Protein AF-A0A1W9NUW5-F1 (afdb_monomer)

Radius of gyration: 18.53 Å; Cα contacts (8 Å, |Δi|>4): 89; chains: 1; bounding box: 36×51×46 Å

Mean predicted aligned error: 12.3 Å

pLDDT: mean 70.58, std 13.92, range [40.41, 93.88]

Solvent-accessible surface area (backbone atoms only — not comparable to full-atom values): 6354 Å² total; per-residue (Å²): 128,76,72,64,63,58,58,62,62,62,68,69,67,74,66,79,78,52,68,75,51,74,31,86,47,66,66,66,43,53,53,49,25,62,75,69,74,33,52,78,46,84,43,79,45,51,102,83,40,64,66,49,54,47,42,49,64,60,48,61,60,28,67,76,45,25,63,71,45,46,71,37,42,37,35,51,39,73,73,68,92,64,52,75,67,55,50,50,52,48,50,54,56,45,51,74,75,39,84,71,80,74,87,128

Foldseek 3Di:
DVPVVVVVVVVVPPPPPQAAAEDADDVVQLVVCVVLVAAEDEDADEPPDPVSVCCVVPPSVDVVNSVVCRRHHYYDHDHDDDDPVNVVVVVVVVCVVDVPPDDD

Structure (mmCIF, N/CA/C/O backbone):
data_AF-A0A1W9NUW5-F1
#
_entry.id   AF-A0A1W9NUW5-F1
#
loop_
_atom_site.group_PDB
_atom_site.id
_atom_site.type_symbol
_atom_site.label_atom_id
_atom_site.label_alt_id
_atom_site.label_comp_id
_atom_site.label_asym_id
_atom_site.label_entity_id
_atom_site.label_seq_id
_atom_site.pdbx_PDB_ins_code
_atom_site.Cartn_x
_atom_site.Cartn_y
_atom_site.Cartn_z
_atom_site.occupancy
_atom_site.B_iso_or_equiv
_atom_site.auth_seq_id
_atom_site.auth_comp_id
_atom_site.auth_asym_id
_atom_site.auth_atom_id
_atom_site.pdbx_PDB_model_n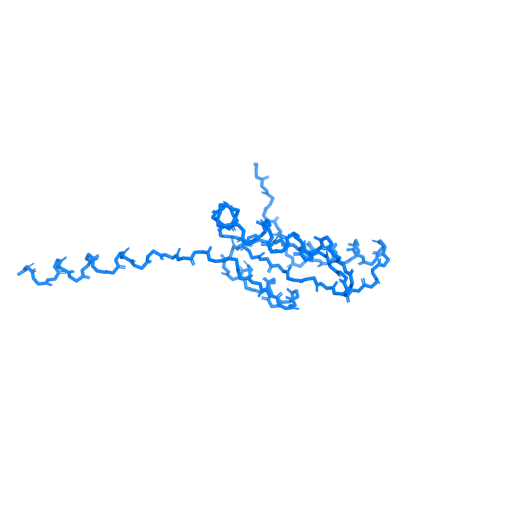um
ATOM 1 N N . MET A 1 1 ? -24.259 30.746 31.000 1.00 48.03 1 MET A N 1
ATOM 2 C CA . MET A 1 1 ? -24.258 29.376 30.432 1.00 48.03 1 MET A CA 1
ATOM 3 C C . MET A 1 1 ? -24.416 29.299 28.899 1.00 48.03 1 MET A C 1
ATOM 5 O O . MET A 1 1 ? -24.442 28.199 28.379 1.00 48.03 1 MET A O 1
ATOM 9 N N . LYS A 1 2 ? -24.437 30.416 28.140 1.00 49.69 2 LYS A N 1
ATOM 10 C CA . LYS A 1 2 ? -24.535 30.404 26.656 1.00 49.69 2 LYS A CA 1
ATOM 11 C C . LYS A 1 2 ? -23.191 30.384 25.898 1.00 49.69 2 LYS A C 1
ATOM 13 O O . LYS A 1 2 ? -23.178 30.197 24.690 1.00 49.69 2 LYS A O 1
ATOM 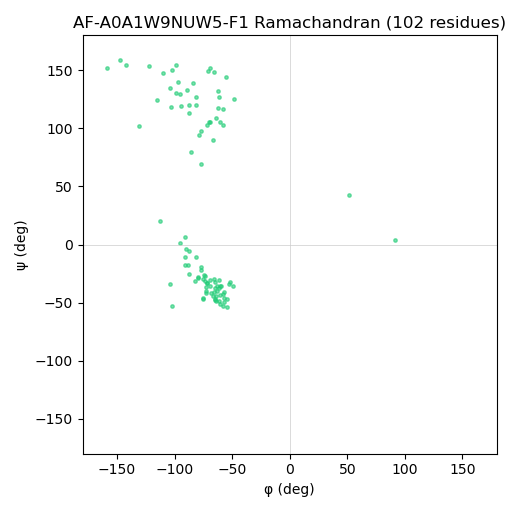18 N N . LYS A 1 3 ? -22.062 30.601 26.590 1.00 50.38 3 LYS A N 1
ATOM 19 C CA . LYS A 1 3 ? -20.719 30.660 25.972 1.00 50.38 3 LYS A CA 1
ATOM 20 C C . LYS A 1 3 ? -20.045 29.284 25.857 1.00 50.38 3 LYS A C 1
ATOM 22 O O . LYS A 1 3 ? -19.236 29.077 24.967 1.00 50.38 3 LYS A O 1
ATOM 27 N N . ILE A 1 4 ? -20.416 28.339 26.727 1.00 56.91 4 ILE A N 1
ATOM 28 C CA . ILE A 1 4 ? -19.836 26.983 26.770 1.00 56.91 4 ILE A CA 1
ATOM 29 C C . ILE A 1 4 ? -20.503 26.072 25.725 1.00 56.91 4 ILE A C 1
ATOM 31 O O . ILE A 1 4 ? -19.847 25.225 25.126 1.00 56.91 4 ILE A O 1
ATOM 35 N N . THR A 1 5 ? -21.783 26.307 25.421 1.00 55.75 5 THR A N 1
ATOM 36 C CA . THR A 1 5 ? -22.533 25.548 24.409 1.00 55.75 5 THR A CA 1
ATOM 37 C C . THR A 1 5 ? -22.007 25.761 22.988 1.00 55.75 5 THR A C 1
ATOM 39 O O . THR A 1 5 ? -22.064 24.839 22.185 1.00 55.75 5 THR A O 1
ATOM 42 N N . ALA A 1 6 ? -21.439 26.931 22.675 1.00 55.81 6 ALA A N 1
ATOM 43 C CA . ALA A 1 6 ? -20.853 27.196 21.357 1.00 55.81 6 ALA A CA 1
ATOM 44 C C . ALA A 1 6 ? -19.506 26.474 21.143 1.00 55.81 6 ALA A C 1
ATOM 46 O O . ALA A 1 6 ? -19.200 26.059 20.028 1.00 55.81 6 ALA A O 1
ATOM 47 N N . ALA A 1 7 ? -18.722 26.270 22.207 1.00 56.19 7 ALA A N 1
ATOM 48 C CA . ALA A 1 7 ? -17.400 25.647 22.119 1.00 56.19 7 ALA A CA 1
ATOM 49 C C . ALA A 1 7 ? -17.465 24.134 21.830 1.00 56.19 7 ALA A C 1
ATOM 51 O O . ALA A 1 7 ? -16.619 23.610 21.112 1.00 56.19 7 ALA A O 1
ATOM 52 N N . CYS A 1 8 ? -18.492 23.435 22.327 1.00 55.12 8 CYS A N 1
ATOM 53 C CA . CYS A 1 8 ? -18.649 21.992 22.093 1.00 55.12 8 CYS A CA 1
ATOM 54 C C . CYS A 1 8 ? -19.095 21.650 20.660 1.00 55.12 8 CYS A C 1
ATOM 56 O O . CYS A 1 8 ? -18.768 20.577 20.164 1.00 55.12 8 CYS A O 1
ATOM 58 N N . VAL A 1 9 ? -19.801 22.556 19.973 1.00 57.03 9 VAL A N 1
ATOM 59 C CA . VAL A 1 9 ? -20.272 22.336 18.591 1.00 57.03 9 VAL A CA 1
ATOM 60 C C . VAL A 1 9 ? -19.129 22.466 17.573 1.00 57.03 9 VAL A C 1
ATOM 62 O O . VAL A 1 9 ? -19.130 21.775 16.560 1.00 57.03 9 VAL A O 1
ATOM 65 N N . LEU A 1 10 ? -18.112 23.283 17.864 1.00 54.81 10 LEU A N 1
ATOM 66 C CA . LEU A 1 10 ? -16.940 23.462 16.997 1.00 54.81 10 LEU A CA 1
ATOM 67 C C . LEU A 1 10 ? -15.956 22.278 17.040 1.00 54.81 10 LEU A C 1
ATOM 69 O O . LEU A 1 10 ? -15.278 22.018 16.052 1.00 54.81 10 LEU A O 1
ATOM 73 N N . LEU A 1 11 ? -15.909 21.522 18.142 1.00 55.72 11 LEU A N 1
ATOM 74 C CA . LEU A 1 11 ? -15.020 20.359 18.303 1.00 55.72 11 LEU A CA 1
ATOM 75 C C . LEU A 1 11 ? -15.503 19.096 17.568 1.00 55.72 11 LEU A C 1
ATOM 77 O O . LEU A 1 11 ? -14.701 18.210 17.296 1.00 55.72 11 LEU A O 1
ATOM 81 N N . ALA A 1 12 ? -16.784 19.015 17.202 1.00 55.72 12 ALA A N 1
ATOM 82 C CA . ALA A 1 12 ? -17.330 17.880 16.452 1.00 55.72 12 ALA A CA 1
ATOM 83 C C . ALA A 1 12 ? -17.073 17.964 14.931 1.00 55.72 12 ALA A C 1
ATOM 85 O O . ALA A 1 12 ? -17.311 16.996 14.212 1.00 55.72 12 ALA A O 1
ATOM 86 N N . ALA A 1 13 ? -16.599 19.112 14.431 1.00 55.88 13 ALA A N 1
ATOM 87 C CA . ALA A 1 13 ? -16.439 19.366 12.999 1.00 55.88 13 ALA A CA 1
ATOM 88 C C . ALA A 1 13 ? -15.094 18.899 12.418 1.00 55.88 13 ALA A C 1
ATOM 90 O O . ALA A 1 13 ? -14.924 18.926 11.200 1.00 55.88 13 ALA A O 1
ATOM 91 N N . THR A 1 14 ? -14.151 18.418 13.236 1.00 58.41 14 THR A N 1
ATOM 92 C CA . THR A 1 14 ? -12.972 17.706 12.723 1.00 58.41 14 THR A CA 1
ATOM 93 C C . THR A 1 14 ? -13.386 16.289 12.341 1.00 58.41 14 THR A C 1
ATOM 95 O O . THR A 1 14 ? -13.056 15.310 13.012 1.00 58.41 14 THR A O 1
ATOM 98 N N . VAL A 1 15 ? -14.184 16.182 11.281 1.00 55.97 15 VAL A N 1
ATOM 99 C CA . VAL A 1 15 ? -14.452 14.913 10.617 1.00 55.97 15 VAL A CA 1
ATOM 100 C C . VAL A 1 15 ? -13.097 14.367 10.186 1.00 55.97 15 VAL A C 1
ATOM 102 O O . VAL A 1 15 ? -12.380 15.003 9.416 1.00 55.97 15 VAL A O 1
ATOM 105 N N . LEU A 1 16 ? -12.729 13.219 10.750 1.00 58.31 16 LEU A N 1
ATOM 106 C CA . LEU A 1 16 ? -11.513 12.492 10.420 1.00 58.31 16 LEU A CA 1
ATOM 107 C C . LEU A 1 16 ? -11.546 12.177 8.923 1.00 58.31 16 LEU A C 1
ATOM 109 O O . LEU A 1 16 ? -12.276 11.288 8.482 1.00 58.31 16 LEU A O 1
ATOM 113 N N . TYR A 1 17 ? -10.789 12.942 8.142 1.00 55.50 17 TYR A N 1
ATOM 114 C CA . TYR A 1 17 ? -10.552 12.634 6.744 1.00 55.50 17 TYR A CA 1
ATOM 115 C C . TYR A 1 17 ? -9.677 11.377 6.710 1.00 55.50 17 TYR A C 1
ATOM 117 O O . TYR A 1 17 ? -8.512 11.395 7.106 1.00 55.50 17 TYR A O 1
ATOM 125 N N . ALA A 1 18 ? -10.292 10.246 6.371 1.00 61.03 18 ALA A N 1
ATOM 126 C CA . ALA A 1 18 ? -9.625 8.956 6.314 1.00 61.03 18 ALA A CA 1
ATOM 127 C C . ALA A 1 18 ? -8.974 8.794 4.938 1.00 61.03 18 ALA A C 1
ATOM 129 O O . ALA A 1 18 ? -9.535 8.146 4.057 1.00 61.03 18 ALA A O 1
ATOM 130 N N . GLU A 1 19 ? -7.810 9.414 4.759 1.00 66.12 19 GLU A N 1
ATOM 131 C CA . GLU A 1 19 ? -6.965 9.159 3.592 1.00 66.12 19 GLU A CA 1
ATOM 132 C C . GLU A 1 19 ? -6.345 7.768 3.679 1.00 66.12 19 GLU A C 1
ATOM 134 O O . GLU A 1 19 ? -6.044 7.252 4.763 1.00 66.12 19 GLU A O 1
ATOM 139 N N . ILE A 1 20 ? -6.107 7.176 2.511 1.00 72.69 20 ILE A N 1
ATOM 140 C CA . ILE A 1 20 ? -5.197 6.046 2.400 1.00 72.69 20 ILE A CA 1
ATOM 141 C C . ILE A 1 20 ? -3.799 6.542 2.776 1.00 72.69 20 ILE A C 1
ATOM 143 O O . ILE A 1 20 ? -3.158 7.280 2.028 1.00 72.69 20 ILE A O 1
ATOM 147 N N . VAL A 1 21 ? -3.312 6.110 3.937 1.00 76.06 21 VAL A N 1
ATOM 148 C CA . VAL A 1 21 ? -1.927 6.355 4.335 1.00 76.06 21 VAL A CA 1
ATOM 149 C C . VAL A 1 21 ? -1.068 5.229 3.783 1.00 76.06 21 VAL A C 1
ATOM 151 O O . VAL A 1 21 ? -1.207 4.076 4.189 1.00 76.06 21 VAL A O 1
ATOM 154 N N . TRP A 1 22 ? -0.193 5.583 2.847 1.00 82.00 22 TRP A N 1
ATOM 155 C CA . TRP A 1 22 ? 0.806 4.686 2.285 1.00 82.00 22 TRP A CA 1
ATOM 156 C C . TRP A 1 22 ? 2.018 4.596 3.212 1.00 82.00 22 TRP A C 1
ATOM 158 O O . TRP A 1 22 ? 2.613 5.620 3.552 1.00 82.00 22 TRP A O 1
ATOM 168 N N . GLN A 1 23 ? 2.413 3.381 3.590 1.00 82.00 23 GLN A N 1
ATOM 169 C CA . GLN A 1 23 ? 3.670 3.148 4.311 1.00 82.00 23 GLN A CA 1
ATOM 170 C C . GLN A 1 23 ? 4.748 2.611 3.370 1.00 82.00 23 GLN A C 1
ATOM 172 O O . GLN A 1 23 ? 4.449 1.922 2.392 1.00 82.00 23 GLN A O 1
ATOM 177 N N . LYS A 1 24 ? 6.005 2.932 3.690 1.00 73.19 24 LYS A N 1
ATOM 178 C CA . LYS A 1 24 ? 7.186 2.602 2.875 1.00 73.19 24 LYS A CA 1
ATOM 179 C C . LYS A 1 24 ? 7.787 1.233 3.192 1.00 73.19 24 LYS A C 1
ATOM 181 O O . LYS A 1 24 ? 8.557 0.713 2.389 1.00 73.19 24 LYS A O 1
ATOM 186 N N . ASP A 1 25 ? 7.457 0.670 4.348 1.00 75.81 25 ASP A N 1
ATOM 187 C CA . ASP A 1 25 ? 7.966 -0.607 4.828 1.00 75.81 25 ASP A CA 1
ATOM 188 C C . ASP A 1 25 ? 6.914 -1.337 5.669 1.00 75.81 25 ASP A C 1
ATOM 190 O O . ASP A 1 25 ? 5.954 -0.748 6.175 1.00 75.81 25 ASP A O 1
ATOM 194 N N . LEU A 1 26 ? 7.086 -2.655 5.776 1.00 75.75 26 LEU A N 1
ATOM 195 C CA . LEU A 1 26 ? 6.103 -3.518 6.421 1.00 75.75 26 LEU A CA 1
ATOM 196 C C . LEU A 1 26 ? 6.109 -3.340 7.929 1.00 75.75 26 LEU A C 1
ATOM 198 O O . LEU A 1 26 ? 5.038 -3.292 8.524 1.00 75.75 26 LEU A O 1
ATOM 202 N N . GLU A 1 27 ? 7.285 -3.235 8.538 1.00 77.75 27 GLU A N 1
ATOM 203 C CA . GLU A 1 27 ? 7.433 -3.146 9.989 1.00 77.75 27 GLU A CA 1
ATOM 204 C C . GLU A 1 27 ? 6.659 -1.948 10.547 1.00 77.75 27 GLU A C 1
ATOM 206 O O . GLU A 1 27 ? 5.753 -2.134 11.362 1.00 77.75 27 GLU A O 1
ATOM 211 N N . THR A 1 28 ? 6.889 -0.755 9.994 1.00 80.56 28 THR A N 1
ATOM 212 C CA . THR A 1 28 ? 6.201 0.481 10.391 1.00 80.56 28 THR A CA 1
ATOM 213 C C . THR A 1 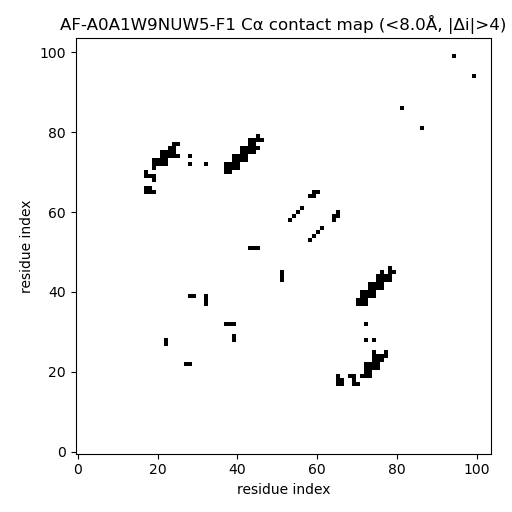28 ? 4.684 0.355 10.255 1.00 80.56 28 THR A C 1
ATOM 215 O O . THR A 1 28 ? 3.920 0.795 11.119 1.00 80.56 28 THR A O 1
ATOM 218 N N . ALA A 1 29 ? 4.213 -0.284 9.185 1.00 78.38 29 ALA A N 1
ATOM 219 C CA . ALA A 1 29 ? 2.786 -0.458 8.959 1.00 78.38 29 ALA A CA 1
ATOM 220 C C . ALA A 1 29 ? 2.143 -1.473 9.893 1.00 78.38 29 ALA A C 1
ATOM 222 O O . ALA A 1 29 ? 1.033 -1.241 10.364 1.00 78.38 29 ALA A O 1
ATOM 223 N N . PHE A 1 30 ? 2.826 -2.583 10.180 1.00 79.81 30 PHE A N 1
ATOM 224 C CA . PHE A 1 30 ? 2.351 -3.575 11.138 1.00 79.81 30 PHE A CA 1
ATOM 225 C C . PHE A 1 30 ? 2.305 -3.000 12.550 1.00 79.81 30 PHE A C 1
ATOM 227 O O . PHE A 1 30 ? 1.328 -3.233 13.265 1.00 79.81 30 PHE A O 1
ATOM 234 N N . GLU A 1 31 ? 3.306 -2.218 12.952 1.00 83.06 31 GLU A N 1
ATOM 235 C CA . GLU A 1 31 ? 3.302 -1.523 14.239 1.00 83.06 31 GLU A CA 1
ATOM 236 C C . GLU A 1 31 ? 2.133 -0.542 14.347 1.00 83.06 31 GLU A C 1
ATOM 238 O O . GLU A 1 31 ? 1.364 -0.583 15.316 1.00 83.06 31 GLU A O 1
ATOM 243 N N . LYS A 1 32 ? 1.943 0.299 13.325 1.00 80.44 32 LYS A N 1
ATOM 244 C CA . LYS A 1 32 ? 0.859 1.282 13.297 1.00 80.44 32 LYS A CA 1
ATOM 245 C C . LYS A 1 32 ? -0.514 0.618 13.259 1.00 80.44 32 LYS A C 1
ATOM 247 O O . LYS A 1 32 ? -1.385 0.958 14.057 1.00 80.44 32 LYS A O 1
ATOM 252 N N . ALA A 1 33 ? -0.700 -0.380 12.400 1.00 80.56 33 ALA A N 1
ATOM 253 C CA . ALA A 1 33 ? -1.946 -1.127 12.300 1.00 80.56 33 ALA A CA 1
ATOM 254 C C . ALA A 1 33 ? -2.275 -1.883 13.593 1.00 80.56 33 ALA A C 1
ATOM 256 O O . ALA A 1 33 ? -3.440 -1.932 13.983 1.00 80.56 33 ALA A O 1
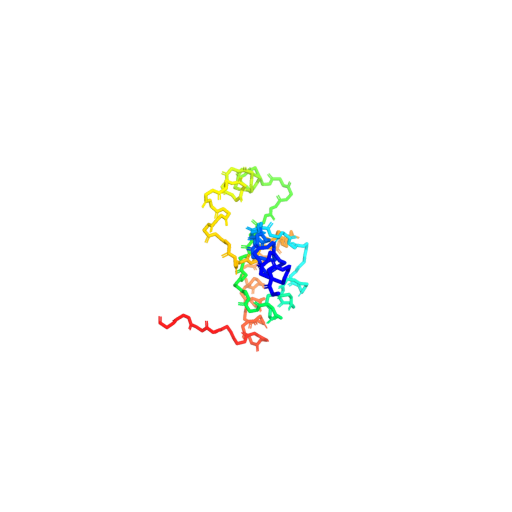ATOM 257 N N . ARG A 1 34 ? -1.271 -2.409 14.310 1.00 82.56 34 ARG A N 1
ATOM 258 C CA . ARG A 1 34 ? -1.458 -3.026 15.632 1.00 82.56 34 ARG A CA 1
ATOM 259 C C . ARG A 1 34 ? -1.913 -1.998 16.665 1.00 82.56 34 ARG A C 1
ATOM 261 O O . ARG A 1 34 ? -2.874 -2.255 17.388 1.00 82.56 34 ARG A O 1
ATOM 268 N N . LYS A 1 35 ? -1.244 -0.842 16.723 1.00 83.75 35 LYS A N 1
ATOM 269 C CA . LYS A 1 35 ? -1.567 0.246 17.658 1.00 83.75 35 LYS A CA 1
ATOM 270 C C . LYS A 1 35 ? -2.964 0.818 17.414 1.00 83.75 35 LYS A C 1
ATOM 272 O O . LYS A 1 35 ? -3.684 1.103 18.363 1.00 83.75 35 LYS A O 1
ATOM 277 N N . GLU A 1 36 ? -3.341 0.970 16.150 1.00 82.88 36 GLU A N 1
ATOM 278 C CA . GLU A 1 36 ? -4.604 1.586 15.731 1.00 82.88 36 GLU A CA 1
ATOM 279 C C . GLU A 1 36 ? -5.724 0.563 15.463 1.00 82.88 36 GLU A C 1
ATOM 281 O O . GLU A 1 36 ? -6.826 0.953 15.089 1.00 82.88 36 GLU A O 1
ATOM 286 N N . GLN A 1 37 ? -5.457 -0.735 15.656 1.00 78.06 37 GLN A N 1
ATOM 287 C CA . GLN A 1 37 ? -6.368 -1.851 15.361 1.00 78.06 37 GLN A CA 1
ATOM 288 C C . GLN A 1 37 ? -6.953 -1.817 13.937 1.00 78.06 37 GLN A C 1
ATOM 290 O O . GLN A 1 37 ? -8.139 -2.078 13.722 1.00 78.06 37 GLN A O 1
ATOM 295 N N . LYS A 1 38 ? -6.111 -1.501 12.951 1.00 77.12 38 LYS A N 1
ATOM 296 C CA . LYS A 1 38 ? -6.488 -1.400 11.536 1.00 77.12 38 LYS A CA 1
ATOM 297 C C . LYS A 1 38 ? -6.127 -2.662 10.761 1.00 77.12 38 LYS A C 1
ATOM 299 O O . LYS A 1 38 ? -5.197 -3.388 11.102 1.00 77.12 38 LYS A O 1
ATOM 304 N N . VAL A 1 39 ? -6.862 -2.903 9.678 1.00 80.44 39 VAL A N 1
ATOM 305 C CA . VAL A 1 39 ? -6.544 -3.972 8.719 1.00 80.44 39 VAL A CA 1
ATOM 306 C C . VAL A 1 39 ? -5.507 -3.460 7.725 1.00 80.44 39 VAL A C 1
ATOM 308 O O . VAL A 1 39 ? -5.620 -2.332 7.251 1.00 80.44 39 VAL A O 1
ATOM 311 N N . ILE A 1 40 ? -4.534 -4.298 7.383 1.00 78.81 40 ILE A N 1
ATOM 312 C CA . ILE A 1 40 ? -3.486 -3.973 6.413 1.00 78.81 40 ILE A CA 1
ATOM 313 C C . ILE A 1 40 ? -3.852 -4.537 5.041 1.00 78.81 40 ILE A C 1
ATOM 315 O O . ILE A 1 40 ? -4.339 -5.663 4.938 1.00 78.81 40 ILE A O 1
ATOM 319 N N . ILE A 1 41 ? -3.588 -3.773 3.983 1.00 81.56 41 ILE A N 1
ATOM 320 C CA . ILE A 1 41 ? -3.594 -4.256 2.599 1.00 81.56 41 ILE A CA 1
ATOM 321 C C . ILE A 1 41 ? -2.175 -4.145 2.051 1.00 81.56 41 ILE A C 1
ATOM 323 O O . ILE A 1 41 ? -1.595 -3.061 2.022 1.00 81.56 41 ILE A O 1
ATOM 327 N N . VAL A 1 42 ? -1.637 -5.265 1.573 1.00 80.69 42 VAL A N 1
ATOM 328 C CA . VAL A 1 42 ? -0.330 -5.318 0.911 1.00 80.69 42 VAL A CA 1
ATOM 329 C C . VAL A 1 42 ? -0.533 -5.212 -0.595 1.00 80.69 42 VAL A C 1
ATOM 331 O O . VAL A 1 42 ? -1.176 -6.075 -1.192 1.00 80.69 42 VAL A O 1
ATOM 334 N N . MET A 1 43 ? 0.025 -4.178 -1.227 1.00 81.00 43 MET A N 1
ATOM 335 C CA . MET A 1 43 ? 0.078 -4.092 -2.685 1.00 81.00 43 MET A CA 1
ATOM 336 C C . MET A 1 43 ? 1.485 -4.445 -3.155 1.00 81.00 43 MET A C 1
ATOM 338 O O . MET A 1 43 ? 2.425 -3.744 -2.818 1.00 81.00 43 MET A O 1
ATOM 342 N N . VAL A 1 44 ? 1.637 -5.508 -3.947 1.00 79.62 44 VAL A N 1
ATOM 343 C CA . VAL A 1 44 ? 2.934 -5.923 -4.509 1.00 79.62 44 VAL A CA 1
ATOM 344 C C . VAL A 1 44 ? 3.168 -5.233 -5.858 1.00 79.62 44 VAL A C 1
ATOM 346 O O . VAL A 1 44 ? 2.277 -5.194 -6.706 1.00 79.62 44 VAL A O 1
ATOM 349 N N . GLU A 1 45 ? 4.357 -4.671 -6.067 1.00 76.44 45 GLU A N 1
ATOM 350 C CA . GLU A 1 45 ? 4.693 -3.824 -7.207 1.00 76.44 45 GLU A CA 1
ATOM 351 C C . GLU A 1 45 ? 6.129 -4.087 -7.676 1.00 76.44 45 GLU A C 1
ATOM 353 O O . GLU A 1 45 ? 6.994 -4.551 -6.939 1.00 76.44 45 GLU A O 1
ATOM 358 N N . GLY A 1 46 ? 6.379 -3.811 -8.953 1.00 76.44 46 GLY A N 1
ATOM 359 C CA . GLY A 1 46 ? 7.712 -3.873 -9.544 1.00 76.44 46 GLY A CA 1
ATOM 360 C C . GLY A 1 46 ? 8.091 -2.525 -10.142 1.00 76.44 46 GLY A C 1
ATOM 361 O O . GLY A 1 46 ? 7.216 -1.787 -10.604 1.00 76.44 46 GLY A O 1
ATOM 362 N N . LYS A 1 47 ? 9.398 -2.228 -10.221 1.00 78.69 47 LYS A N 1
ATOM 363 C CA . LYS A 1 47 ? 9.931 -0.940 -10.725 1.00 78.69 47 LYS A CA 1
ATOM 364 C C . LYS A 1 47 ? 9.324 -0.498 -12.066 1.00 78.69 47 LYS A C 1
ATOM 366 O O . LYS A 1 47 ? 9.083 0.689 -12.286 1.00 78.69 47 LYS A O 1
ATOM 371 N N . HIS A 1 48 ? 9.026 -1.451 -12.949 1.00 84.81 48 HIS A N 1
ATOM 372 C CA . HIS A 1 48 ? 8.473 -1.195 -14.284 1.00 84.81 48 HIS A CA 1
ATOM 373 C C . HIS A 1 48 ? 7.028 -1.692 -14.465 1.00 84.81 48 HIS A C 1
ATOM 375 O O . HIS A 1 48 ? 6.546 -1.836 -15.587 1.00 84.81 48 HIS A O 1
ATOM 381 N N . CYS A 1 49 ? 6.291 -1.912 -13.373 1.00 83.88 49 CYS A N 1
ATOM 382 C CA . CYS A 1 49 ? 4.918 -2.398 -13.436 1.00 83.88 49 CYS A CA 1
ATOM 383 C C . CYS A 1 49 ? 3.929 -1.286 -13.834 1.00 83.88 49 CYS A C 1
ATOM 385 O O . CYS A 1 49 ? 3.448 -0.505 -13.007 1.00 83.88 49 CYS A O 1
ATOM 387 N N . ARG A 1 50 ? 3.571 -1.230 -15.122 1.00 91.00 50 ARG A N 1
ATOM 388 C CA . ARG A 1 50 ? 2.585 -0.267 -15.649 1.00 91.00 50 ARG A CA 1
ATOM 389 C C . ARG A 1 50 ? 1.195 -0.438 -15.021 1.00 91.00 50 ARG A C 1
ATOM 391 O O . ARG A 1 50 ? 0.519 0.555 -14.759 1.00 91.00 50 ARG A O 1
ATOM 398 N N . TRP A 1 51 ? 0.774 -1.676 -14.764 1.00 92.25 51 TRP A N 1
ATOM 399 C CA . TRP A 1 51 ? -0.522 -1.975 -14.147 1.00 92.25 51 TRP A CA 1
ATOM 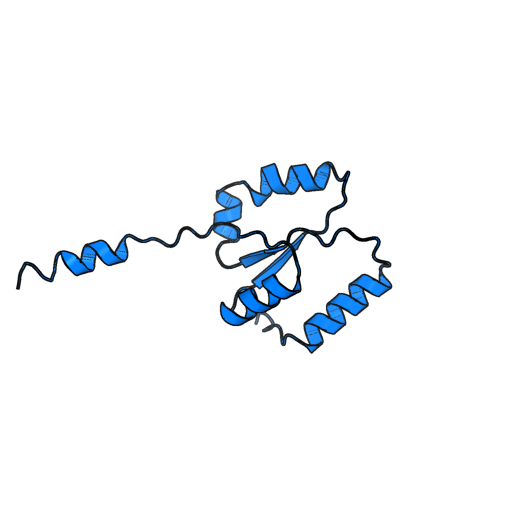400 C C . TRP A 1 51 ? -0.589 -1.549 -12.681 1.00 92.25 51 TRP A C 1
ATOM 402 O O . TRP A 1 51 ? -1.609 -1.016 -12.264 1.00 92.25 51 TRP A O 1
ATOM 412 N N . CYS A 1 52 ? 0.513 -1.675 -11.942 1.00 88.44 52 CYS A N 1
ATOM 413 C CA . CYS A 1 52 ? 0.612 -1.247 -10.549 1.00 88.44 52 CYS A CA 1
ATOM 414 C C . CYS A 1 52 ? 0.451 0.273 -10.434 1.00 88.44 52 CYS A C 1
ATOM 416 O O . CYS A 1 52 ? -0.364 0.755 -9.652 1.00 88.44 52 CYS A O 1
ATOM 418 N N . LYS A 1 53 ? 1.118 1.034 -11.317 1.00 89.62 53 LYS A N 1
ATOM 419 C CA . LYS A 1 53 ? 0.897 2.486 -11.432 1.00 89.62 53 LYS A CA 1
ATOM 420 C C . LYS A 1 53 ? -0.569 2.796 -11.734 1.00 89.62 53 LYS A C 1
ATOM 422 O O . LYS A 1 53 ? -1.168 3.651 -11.094 1.00 89.62 53 LYS A O 1
ATOM 427 N N . LYS A 1 54 ? -1.177 2.078 -12.685 1.00 93.25 54 LYS A N 1
ATOM 428 C CA . LYS A 1 54 ? -2.590 2.272 -13.040 1.00 93.25 54 LYS A CA 1
ATOM 429 C C . LYS A 1 54 ? -3.527 2.002 -11.856 1.00 93.25 54 LYS A C 1
ATOM 431 O O . LYS A 1 54 ? -4.438 2.793 -11.653 1.00 93.25 54 LYS A O 1
ATOM 436 N N . MET A 1 55 ? -3.294 0.936 -11.090 1.00 91.06 55 MET A N 1
ATOM 437 C CA . MET A 1 55 ? -4.054 0.593 -9.883 1.00 91.06 55 MET A CA 1
ATOM 438 C C . MET A 1 55 ? -3.942 1.698 -8.827 1.00 91.06 55 MET A C 1
ATOM 440 O O . MET A 1 55 ? -4.971 2.199 -8.379 1.00 91.06 55 MET A O 1
ATOM 444 N N . LYS A 1 56 ? -2.715 2.138 -8.502 1.00 87.50 56 LYS A N 1
ATOM 445 C CA . LYS A 1 56 ? -2.466 3.235 -7.551 1.00 87.50 56 LYS A CA 1
ATOM 446 C C . LYS A 1 56 ? -3.216 4.500 -7.939 1.00 87.50 56 LYS A C 1
ATOM 448 O O . LYS A 1 56 ? -3.993 5.015 -7.151 1.00 87.50 56 LYS A O 1
ATOM 453 N N . TYR A 1 57 ? -3.029 4.961 -9.173 1.00 89.62 57 TYR A N 1
ATOM 454 C CA . TYR A 1 57 ? -3.559 6.260 -9.582 1.00 89.62 57 TYR A CA 1
ATOM 455 C C . TYR A 1 57 ? -5.046 6.251 -9.931 1.00 89.62 57 TYR A C 1
ATOM 457 O O . TYR A 1 57 ? -5.684 7.289 -9.819 1.00 89.62 57 TYR A O 1
ATOM 465 N N . ARG A 1 58 ? -5.607 5.131 -10.410 1.00 93.88 58 ARG A N 1
ATOM 466 C CA . ARG A 1 58 ? -7.007 5.102 -10.873 1.00 93.88 58 ARG A CA 1
ATOM 467 C C . ARG A 1 58 ? -7.971 4.446 -9.909 1.00 93.88 58 ARG A C 1
ATOM 469 O O . ARG A 1 58 ? -9.133 4.816 -9.910 1.00 93.88 58 ARG A O 1
ATOM 476 N N . THR A 1 59 ? -7.533 3.424 -9.186 1.00 91.75 59 THR A N 1
ATOM 477 C CA . THR A 1 59 ? -8.419 2.670 -8.298 1.00 91.75 59 THR A CA 1
ATOM 478 C C . THR A 1 59 ? -8.192 3.095 -6.868 1.00 91.75 59 THR A C 1
ATOM 480 O O . THR A 1 59 ? -9.142 3.475 -6.206 1.00 91.75 59 THR A O 1
ATOM 483 N N . LEU A 1 60 ? -6.946 3.066 -6.399 1.00 88.38 60 LEU A N 1
ATOM 484 C CA . LEU A 1 60 ? -6.645 3.411 -5.014 1.00 88.38 60 LEU A CA 1
ATOM 485 C C . LEU A 1 60 ? -6.656 4.924 -4.773 1.00 88.38 60 LEU A C 1
ATOM 487 O O . LEU A 1 60 ? -6.906 5.313 -3.652 1.00 88.38 60 LEU A O 1
ATOM 491 N N . GLY A 1 61 ? -6.483 5.753 -5.806 1.00 87.19 61 GLY A N 1
ATOM 492 C CA . GLY A 1 61 ? -6.704 7.204 -5.736 1.00 87.19 61 GLY A CA 1
ATOM 493 C C . GLY A 1 61 ? -8.125 7.664 -6.099 1.00 87.19 61 GLY A C 1
ATOM 494 O O . GLY A 1 61 ? -8.346 8.858 -6.263 1.00 87.19 61 GLY A O 1
ATOM 495 N N . ASP A 1 62 ? -9.083 6.750 -6.314 1.00 90.00 62 ASP A N 1
ATOM 496 C CA . ASP A 1 62 ? -10.494 7.126 -6.500 1.00 90.00 62 ASP A CA 1
ATOM 497 C C . ASP A 1 62 ? -11.134 7.343 -5.125 1.00 90.00 62 ASP A C 1
ATOM 499 O O . ASP A 1 62 ? -11.214 6.407 -4.329 1.00 90.00 62 ASP A O 1
ATOM 503 N N . GLU A 1 63 ? -11.647 8.546 -4.859 1.00 87.06 63 GLU A N 1
ATOM 504 C CA . GLU A 1 63 ? -12.238 8.922 -3.563 1.00 87.06 63 GLU A CA 1
ATOM 505 C C . GLU A 1 63 ? -13.311 7.935 -3.067 1.00 87.06 63 GLU A C 1
ATOM 507 O O . GLU A 1 63 ? -13.476 7.715 -1.864 1.00 87.06 63 GLU A O 1
ATOM 512 N N . ARG A 1 64 ? -14.063 7.294 -3.974 1.00 89.00 64 ARG A N 1
ATOM 513 C CA . ARG A 1 64 ? -15.095 6.316 -3.590 1.00 89.00 64 ARG A CA 1
ATOM 514 C C . ARG A 1 64 ? -14.467 5.030 -3.075 1.00 89.00 64 ARG A C 1
ATOM 516 O O . ARG A 1 64 ? -15.057 4.367 -2.221 1.00 89.00 64 ARG A O 1
ATOM 523 N N . VAL A 1 65 ? -13.311 4.656 -3.613 1.00 88.81 65 VAL A N 1
ATOM 524 C CA . VAL A 1 65 ? -12.527 3.511 -3.151 1.00 88.81 65 VAL A CA 1
ATOM 525 C C . VAL A 1 65 ? -11.826 3.869 -1.848 1.00 88.81 65 VAL A C 1
ATOM 527 O O . VAL A 1 65 ? -11.953 3.106 -0.895 1.00 88.81 65 VAL A O 1
ATOM 530 N N . GLU A 1 66 ? -11.199 5.041 -1.748 1.00 84.31 66 GLU A N 1
ATOM 531 C CA . GLU A 1 66 ? -10.582 5.528 -0.505 1.00 84.31 66 GLU A CA 1
ATOM 532 C C . GLU A 1 66 ? -11.582 5.525 0.652 1.00 84.31 66 GLU A C 1
ATOM 534 O O . GLU A 1 66 ? -11.333 4.926 1.695 1.00 84.31 66 GLU A O 1
ATOM 539 N N . LYS A 1 67 ? -12.791 6.050 0.426 1.00 84.69 67 LYS A N 1
ATOM 540 C CA . LYS A 1 67 ? -13.866 6.044 1.423 1.00 84.69 67 LYS A CA 1
ATOM 541 C C . LYS A 1 67 ? -14.298 4.637 1.850 1.00 84.69 67 LYS A C 1
ATOM 543 O O . LYS A 1 67 ? -14.726 4.448 2.985 1.00 84.69 67 LYS A O 1
ATOM 548 N N . ARG A 1 68 ? -14.207 3.640 0.963 1.00 84.00 68 ARG A N 1
ATOM 549 C CA . ARG A 1 68 ? -14.493 2.226 1.288 1.00 84.00 68 ARG A CA 1
ATOM 550 C C . ARG A 1 68 ? -13.336 1.544 2.011 1.00 84.00 68 ARG A C 1
ATOM 552 O O . ARG A 1 68 ? -13.561 0.586 2.748 1.00 84.00 68 ARG A O 1
ATOM 559 N N . LEU A 1 69 ? -12.115 2.004 1.768 1.00 82.81 69 LEU A N 1
ATOM 560 C CA . LEU A 1 69 ? -10.903 1.524 2.422 1.00 82.81 69 LEU A CA 1
ATOM 561 C C . LEU A 1 69 ? -10.587 2.303 3.705 1.00 82.81 69 LEU A C 1
ATOM 563 O O . LEU A 1 69 ? -9.678 1.911 4.430 1.00 82.81 69 LEU A O 1
ATOM 567 N N . ALA A 1 70 ? -11.362 3.341 4.028 1.00 73.94 70 ALA A N 1
ATOM 568 C CA . ALA A 1 70 ? -11.272 4.088 5.272 1.00 73.94 70 ALA A CA 1
ATOM 569 C C . ALA A 1 70 ? -11.231 3.141 6.486 1.00 73.94 70 ALA A C 1
ATOM 571 O O . ALA A 1 70 ? -12.091 2.276 6.660 1.00 73.94 70 ALA A O 1
ATOM 572 N N . GLY A 1 71 ? -10.196 3.290 7.318 1.00 67.25 71 GLY A N 1
ATOM 573 C CA . GLY A 1 71 ? -9.916 2.386 8.443 1.00 67.25 71 GLY A CA 1
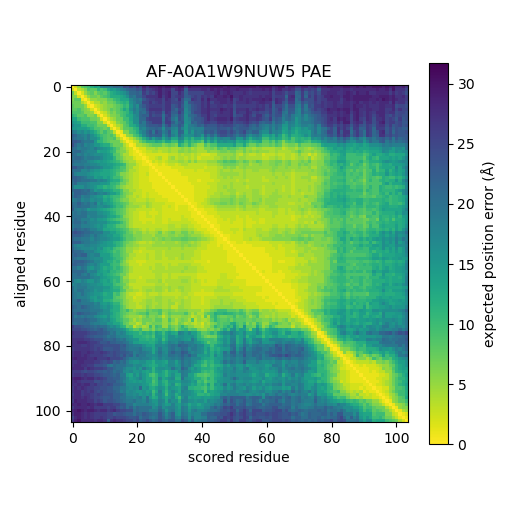ATOM 574 C C . GLY A 1 71 ? -8.985 1.211 8.112 1.00 67.25 71 GLY A C 1
ATOM 575 O O . GLY A 1 71 ? -8.732 0.374 8.979 1.00 67.25 71 GLY A O 1
ATOM 576 N N . LYS A 1 72 ? -8.450 1.145 6.890 1.00 70.00 72 LYS A N 1
ATOM 577 C CA . LYS A 1 72 ? -7.376 0.227 6.490 1.00 70.00 72 LYS A CA 1
ATOM 578 C C . LYS A 1 72 ? -6.083 1.010 6.245 1.00 70.00 72 LYS A C 1
ATOM 580 O O . LYS A 1 72 ? -6.128 2.161 5.824 1.00 70.00 72 LYS A O 1
ATOM 585 N N . GLU A 1 73 ? -4.943 0.391 6.519 1.00 69.94 73 GLU A N 1
ATOM 586 C CA . GLU A 1 73 ? -3.615 0.907 6.155 1.00 69.94 73 GLU A CA 1
ATOM 587 C C . GLU A 1 73 ? -3.154 0.196 4.877 1.00 69.94 73 GLU A C 1
ATOM 589 O O . GLU A 1 73 ? -3.236 -1.033 4.795 1.00 69.94 73 GLU A O 1
ATOM 594 N N . LEU A 1 74 ? -2.697 0.950 3.871 1.00 67.31 74 LEU A N 1
ATOM 595 C CA . LEU A 1 74 ? -2.142 0.368 2.649 1.00 67.31 74 LEU A CA 1
ATOM 596 C C . LEU A 1 74 ? -0.625 0.460 2.644 1.00 67.31 74 LEU A C 1
ATOM 598 O O . LEU A 1 74 ? -0.022 1.491 2.930 1.00 67.31 74 LEU A O 1
ATOM 602 N N . LEU A 1 75 ? -0.013 -0.647 2.263 1.00 62.78 75 LEU A N 1
ATOM 603 C CA . LEU A 1 75 ? 1.417 -0.757 2.072 1.00 62.78 75 LEU A CA 1
ATOM 604 C C . LEU A 1 75 ? 1.766 -0.546 0.610 1.00 62.78 75 LEU A C 1
ATOM 606 O O . LEU A 1 75 ? 1.204 -1.218 -0.262 1.00 62.78 75 LEU A O 1
ATOM 610 N N . GLU A 1 76 ? 2.727 0.341 0.349 1.00 61.22 76 GLU A N 1
ATOM 611 C CA . GLU A 1 76 ? 3.463 0.255 -0.906 1.00 61.22 76 GLU A CA 1
ATOM 612 C C . GLU A 1 76 ? 4.349 -0.984 -0.883 1.00 61.22 76 GLU A C 1
ATOM 614 O O . GLU A 1 76 ? 4.736 -1.498 0.169 1.00 61.22 76 GLU A O 1
ATOM 619 N N . SER A 1 77 ? 4.605 -1.513 -2.072 1.00 59.31 77 SER A N 1
ATOM 620 C CA . SER A 1 77 ? 5.179 -2.835 -2.178 1.00 59.31 77 SER A CA 1
ATOM 621 C C . SER A 1 77 ? 6.579 -2.933 -1.626 1.00 59.31 77 SER A C 1
ATOM 623 O O . SER A 1 77 ? 7.425 -2.058 -1.811 1.00 59.31 77 SER A O 1
ATOM 625 N N . VAL A 1 78 ? 6.846 -4.123 -1.115 1.00 54.94 78 VAL A N 1
ATOM 626 C CA . VAL A 1 78 ? 8.189 -4.666 -1.050 1.00 54.94 78 VAL A CA 1
ATOM 627 C C . VAL A 1 78 ? 8.600 -4.980 -2.485 1.00 54.94 78 VAL A C 1
ATOM 629 O O . VAL A 1 78 ? 8.093 -5.911 -3.110 1.00 54.94 78 VAL A O 1
ATOM 632 N N . VAL A 1 79 ? 9.470 -4.148 -3.049 1.00 43.41 79 VAL A N 1
ATOM 633 C CA . VAL A 1 79 ? 10.077 -4.419 -4.352 1.00 43.41 79 VAL A CA 1
ATOM 634 C C . VAL A 1 79 ? 11.078 -5.555 -4.152 1.00 43.41 79 VAL A C 1
ATOM 636 O O . VAL A 1 79 ? 12.177 -5.332 -3.650 1.00 43.41 79 VAL A O 1
ATOM 639 N N . GLY A 1 80 ? 10.714 -6.771 -4.556 1.00 52.41 80 GLY A N 1
ATOM 640 C CA . GLY A 1 80 ? 11.591 -7.933 -4.441 1.00 52.41 80 GLY A CA 1
ATOM 641 C C . GLY A 1 80 ? 11.210 -9.068 -5.386 1.00 52.41 80 GLY A C 1
ATOM 642 O O . GLY A 1 80 ? 10.051 -9.223 -5.767 1.00 52.41 80 GLY A O 1
ATOM 643 N N . TYR A 1 81 ? 12.205 -9.864 -5.780 1.00 44.28 81 TYR A N 1
ATOM 644 C CA . TYR A 1 81 ? 11.972 -11.184 -6.356 1.00 44.28 81 TYR A CA 1
ATOM 645 C C . TYR A 1 81 ? 11.685 -12.132 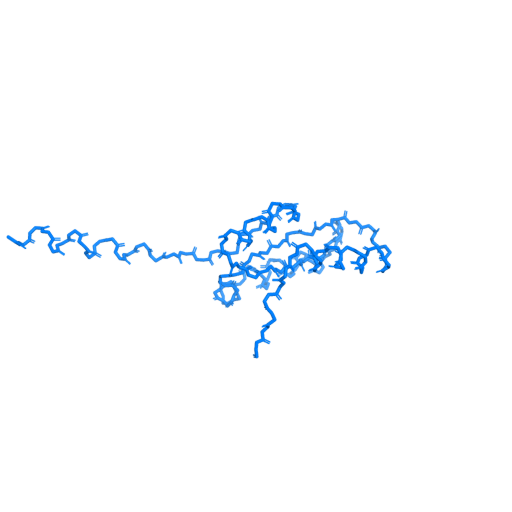-5.196 1.00 44.28 81 TYR A C 1
ATOM 647 O O . TYR A 1 81 ? 12.613 -12.633 -4.572 1.00 44.28 81 TYR A O 1
ATOM 655 N N . TYR A 1 82 ? 10.413 -12.339 -4.875 1.00 51.69 82 TYR A N 1
ATOM 656 C CA . TYR A 1 82 ? 10.034 -13.383 -3.931 1.00 51.69 82 TYR A CA 1
ATOM 657 C C . TYR A 1 82 ? 9.860 -14.673 -4.718 1.00 51.69 82 TYR A C 1
ATOM 659 O O . TYR A 1 82 ? 9.024 -14.747 -5.622 1.00 51.69 82 TYR A O 1
ATOM 667 N N . SER A 1 83 ? 10.639 -15.700 -4.379 1.00 47.53 83 SER A N 1
ATOM 668 C CA . SER A 1 83 ? 10.186 -17.064 -4.638 1.00 47.53 83 SER A CA 1
ATOM 669 C C . SER A 1 83 ? 8.818 -17.229 -3.968 1.00 47.53 83 SER A C 1
ATOM 671 O O . SER A 1 83 ? 8.584 -16.676 -2.892 1.00 47.53 83 SER A O 1
ATOM 673 N N . VAL A 1 84 ? 7.900 -17.988 -4.575 1.00 56.75 84 VAL A N 1
ATOM 674 C CA . VAL A 1 84 ? 6.587 -18.278 -3.963 1.00 56.75 84 VAL A CA 1
ATOM 675 C C . VAL A 1 84 ? 6.765 -18.832 -2.541 1.00 56.75 84 VAL A C 1
ATOM 677 O O . VAL A 1 84 ? 5.986 -18.499 -1.652 1.00 56.75 84 VAL A O 1
ATOM 680 N N . GLY A 1 85 ? 7.840 -19.595 -2.307 1.00 60.44 85 GLY A N 1
ATOM 681 C CA . GLY A 1 85 ? 8.197 -20.098 -0.980 1.00 60.44 85 GLY A CA 1
ATOM 682 C C . GLY A 1 85 ? 8.577 -19.002 0.022 1.00 60.44 85 GLY A C 1
ATOM 683 O O . GLY A 1 85 ? 8.180 -19.080 1.183 1.00 60.44 85 GLY A O 1
ATOM 684 N N . ASP A 1 86 ? 9.272 -17.953 -0.420 1.00 60.00 86 ASP A N 1
ATOM 685 C CA . ASP A 1 86 ? 9.707 -16.854 0.452 1.00 60.00 86 ASP A CA 1
ATOM 686 C C . ASP A 1 86 ? 8.526 -15.966 0.855 1.00 60.00 86 ASP A C 1
ATOM 688 O O . ASP A 1 86 ? 8.447 -15.513 1.996 1.00 60.00 86 ASP A O 1
ATOM 692 N N . PHE A 1 87 ? 7.575 -15.743 -0.060 1.00 66.19 87 PHE A N 1
ATOM 693 C CA . PHE A 1 87 ? 6.374 -14.960 0.237 1.00 66.19 87 PHE A CA 1
ATOM 694 C C . PHE A 1 87 ? 5.445 -15.685 1.218 1.00 66.19 87 PHE A C 1
ATOM 696 O O . PHE A 1 87 ? 4.940 -15.056 2.145 1.00 66.19 87 PHE A O 1
ATOM 703 N N . ILE A 1 88 ? 5.255 -17.002 1.061 1.00 65.56 88 ILE A N 1
ATOM 704 C CA . ILE A 1 88 ? 4.466 -17.792 2.019 1.00 65.56 88 ILE A CA 1
ATOM 705 C C . ILE A 1 88 ? 5.163 -17.852 3.378 1.00 65.56 88 ILE A C 1
ATOM 707 O O . ILE A 1 88 ? 4.528 -17.561 4.383 1.00 65.56 88 ILE A O 1
ATOM 711 N N . SER A 1 89 ? 6.477 -18.091 3.420 1.00 66.25 89 SER A N 1
ATOM 712 C CA . SER A 1 89 ? 7.230 -18.071 4.685 1.00 66.25 89 SER A CA 1
ATOM 713 C C . SER A 1 89 ? 7.141 -16.710 5.385 1.00 66.25 89 SER A C 1
ATOM 715 O O . SER A 1 89 ? 7.067 -16.630 6.612 1.00 66.25 89 SER A O 1
ATOM 717 N N . PHE A 1 90 ? 7.120 -15.622 4.608 1.00 70.56 90 PHE A N 1
ATOM 718 C CA . PHE A 1 90 ? 6.884 -14.288 5.137 1.00 70.56 90 PHE A CA 1
ATOM 719 C C . PHE A 1 90 ? 5.474 -14.152 5.735 1.00 70.56 90 PHE A C 1
ATOM 721 O O . PHE A 1 90 ? 5.362 -13.694 6.873 1.00 70.56 90 PHE A O 1
ATOM 728 N N . ILE A 1 91 ? 4.422 -14.583 5.025 1.00 71.50 91 ILE A N 1
ATOM 729 C CA . ILE A 1 91 ? 3.040 -14.580 5.537 1.00 71.50 91 ILE A CA 1
ATOM 730 C C . ILE A 1 91 ? 2.940 -15.389 6.832 1.00 71.50 91 ILE A C 1
ATOM 732 O O . ILE A 1 91 ? 2.467 -14.852 7.832 1.00 71.50 91 ILE A O 1
ATOM 736 N N . ASP A 1 92 ? 3.464 -16.614 6.852 1.00 73.06 92 ASP A N 1
ATOM 737 C CA . ASP A 1 92 ? 3.442 -17.487 8.029 1.00 73.06 92 ASP A CA 1
ATOM 738 C C . ASP A 1 92 ? 4.131 -16.811 9.227 1.00 73.06 92 ASP A C 1
ATOM 740 O O . ASP A 1 92 ? 3.615 -16.808 10.347 1.00 73.06 92 ASP A O 1
ATOM 744 N N . SER A 1 93 ? 5.272 -16.149 8.992 1.00 66.88 93 SER A N 1
ATOM 745 C CA . SER A 1 93 ? 5.991 -15.410 10.037 1.00 66.88 93 SER A CA 1
ATOM 746 C C . SER A 1 93 ? 5.201 -14.216 10.588 1.00 66.88 93 SER A C 1
ATOM 748 O O . SER A 1 93 ? 5.337 -13.869 11.765 1.00 66.88 93 SER A O 1
ATOM 750 N N . VAL A 1 94 ? 4.379 -13.578 9.751 1.00 66.31 94 VAL A N 1
ATOM 751 C CA . VAL A 1 94 ? 3.513 -12.462 10.140 1.00 66.31 94 VAL A CA 1
ATOM 752 C C . VAL A 1 94 ? 2.319 -12.972 10.935 1.00 66.31 94 VAL A C 1
ATOM 754 O O . VAL A 1 94 ? 2.041 -12.420 11.998 1.00 66.31 94 VAL A O 1
ATOM 757 N N . GLU A 1 95 ? 1.648 -14.031 10.481 1.00 66.12 95 GLU A N 1
ATOM 758 C CA . GLU A 1 95 ? 0.508 -14.638 11.182 1.00 66.12 95 GLU A CA 1
ATOM 759 C C . GLU A 1 95 ? 0.899 -15.156 12.570 1.00 66.12 95 GLU A C 1
ATOM 761 O O . GLU A 1 95 ? 0.154 -15.004 13.538 1.00 66.12 95 GLU A O 1
ATOM 766 N N . GLN A 1 96 ? 2.114 -15.687 12.709 1.00 70.12 96 GLN A N 1
ATOM 767 C CA . GLN A 1 96 ? 2.626 -16.142 13.998 1.00 70.12 96 GLN A CA 1
ATOM 768 C C . GLN A 1 96 ? 2.916 -14.981 14.969 1.00 70.12 96 GLN A C 1
ATOM 770 O O . GLN A 1 96 ? 2.788 -15.132 16.185 1.00 70.12 96 GLN A O 1
ATOM 775 N N . LYS A 1 97 ? 3.296 -13.804 14.450 1.00 65.00 97 LYS A N 1
ATOM 776 C CA . LYS A 1 97 ? 3.613 -12.593 15.238 1.00 65.00 97 LYS A CA 1
ATOM 777 C C . LYS A 1 97 ? 2.410 -11.677 15.469 1.00 65.00 97 LYS A C 1
ATOM 779 O O . LYS A 1 97 ? 2.464 -10.788 16.331 1.00 65.00 97 LYS A O 1
ATOM 784 N N . VAL A 1 98 ? 1.354 -11.841 14.681 1.00 62.03 98 VAL A N 1
ATOM 785 C CA . VAL A 1 98 ? 0.138 -11.035 14.703 1.00 62.03 98 VAL A CA 1
ATOM 786 C C . VAL A 1 98 ? -1.045 -12.001 14.739 1.00 62.03 98 VAL A C 1
ATOM 788 O O . VAL A 1 98 ? -1.411 -12.518 13.688 1.00 62.03 98 VAL A O 1
ATOM 791 N N . PRO A 1 99 ? -1.692 -12.234 15.898 1.00 55.69 99 PRO A N 1
ATOM 792 C CA . PRO A 1 99 ? -2.946 -12.972 15.925 1.00 55.69 99 PRO A CA 1
ATOM 793 C C . PRO A 1 99 ? -4.001 -12.119 15.213 1.00 55.69 99 PRO A C 1
ATOM 795 O O . PRO A 1 99 ? -4.640 -11.249 15.810 1.00 55.69 99 PRO A O 1
ATOM 798 N N . LEU A 1 100 ? -4.124 -12.308 13.900 1.00 57.62 100 LEU A N 1
ATOM 799 C CA . LEU A 1 100 ? -5.126 -11.643 13.089 1.00 57.62 100 LEU A CA 1
ATOM 800 C C . LEU A 1 100 ? -6.482 -12.103 13.614 1.00 57.62 100 LEU A C 1
ATOM 802 O O . LEU A 1 100 ? -6.807 -13.290 13.614 1.00 57.62 100 LEU A O 1
ATOM 806 N N . ARG A 1 101 ? -7.267 -11.153 14.123 1.00 54.16 101 ARG A N 1
ATOM 807 C CA . ARG A 1 101 ? -8.633 -11.411 14.569 1.00 54.16 101 ARG A CA 1
ATOM 808 C C . ARG A 1 101 ? -9.409 -11.908 13.352 1.00 54.16 101 ARG A C 1
ATOM 810 O O . ARG A 1 101 ? -9.695 -11.117 12.454 1.00 54.16 101 ARG A O 1
ATOM 817 N N . GLN A 1 102 ? -9.691 -13.208 13.296 1.00 48.84 102 GLN A N 1
ATOM 818 C CA . GLN A 1 102 ? -10.414 -13.772 12.164 1.00 48.84 102 GLN A CA 1
ATOM 819 C C . GLN A 1 102 ? -11.811 -13.137 12.092 1.00 48.84 102 GLN A C 1
ATOM 821 O O . GLN A 1 102 ? -12.469 -12.999 13.133 1.00 48.84 102 GLN A O 1
ATOM 826 N N . PRO A 1 103 ? -12.249 -12.681 10.905 1.00 48.56 103 PRO A N 1
ATOM 827 C CA . PRO A 1 103 ? -13.605 -12.190 10.734 1.00 48.56 103 PRO A CA 1
ATOM 828 C C . PRO A 1 103 ? -14.576 -13.338 11.033 1.00 48.56 103 PRO A C 1
ATOM 830 O O . PRO A 1 103 ? -14.405 -14.446 10.529 1.00 48.56 103 PRO A O 1
ATOM 833 N N . ARG A 1 104 ? 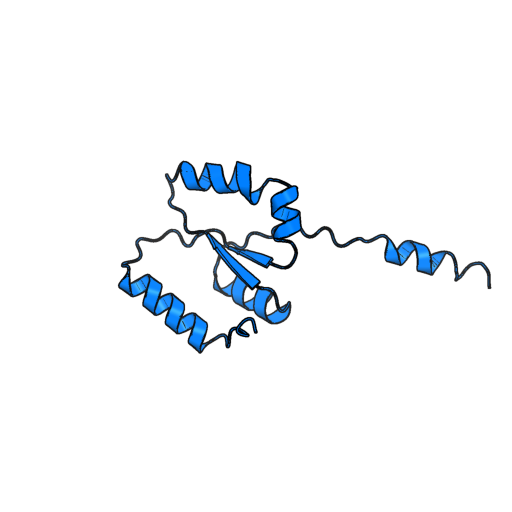-15.522 -13.058 11.931 1.00 40.41 104 ARG A N 1
ATOM 834 C CA . ARG A 1 104 ? -16.546 -13.990 12.409 1.00 40.41 104 ARG A CA 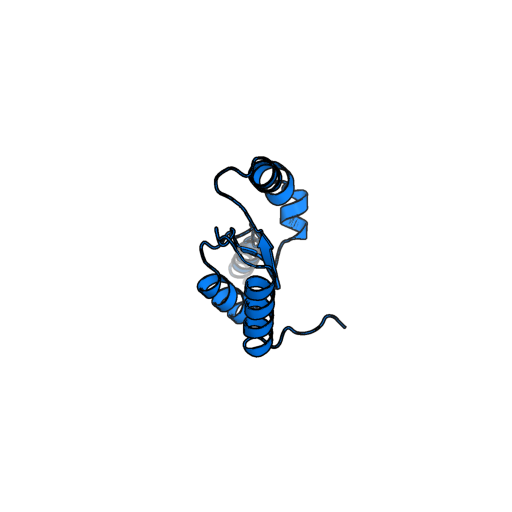1
ATOM 835 C C . ARG A 1 104 ? -17.586 -14.266 11.328 1.00 40.41 104 ARG A C 1
ATOM 837 O O . ARG A 1 104 ? -17.904 -13.307 10.589 1.00 40.41 104 ARG A O 1
#

Secondary structure (DSSP, 8-state):
-TTHHHHHHHHTT--------EESSHHHHHHHHHHHTPEEEEPP--TT-HHHHHHIIIIITSHHHHHHHTTEEEEPP--S---HHHHHHHHHHHHHHS------

Sequence (104 aa):
MKKITAACVLLAATVLYAEIVWQKDLETAFEKARKEQKVIIVMVEGKHCRWCKKMKYRTLGDERVEKRLAGKELLESVVGYYSVGDFISFIDSVEQKVPLRQPR

Nearest PDB structures (foldseek):
  3ira-assembly1_A  TM=6.638E-01  e=6.236E-03  Methanosarcina mazei Go1
  2lst-assembly1_A  TM=6.976E-01  e=1.310E-02  Thermus thermophilus HB27
  7tkv-assembly1_B  TM=7.628E-01  e=9.905E-02  Brucella abortus 2308
  7tkv-assembly1_A  TM=8.023E-01  e=1.818E-01  Brucella abortus 2308
  2dlx-assembly1_A  TM=6.241E-01  e=9.905E-02  Homo sapiens